Protein AF-A0A933EJY1-F1 (afdb_monomer_lite)

Secondary structure (DSSP, 8-state):
--HHHHHHHHHHHHT---TTS-SS-HHHHHHHHHHHHHHHHHHS-----------TT------TT-TT---------

Structure (mmCIF, N/CA/C/O backbone):
data_AF-A0A933EJY1-F1
#
_entry.id   AF-A0A933EJY1-F1
#
loop_
_atom_site.group_PDB
_atom_site.id
_atom_site.type_symbol
_atom_site.label_atom_id
_atom_site.label_alt_id
_atom_site.label_comp_id
_atom_site.label_asym_id
_atom_site.label_entity_id
_atom_site.label_seq_id
_atom_site.pdbx_PDB_ins_code
_atom_site.Cartn_x
_atom_site.Cartn_y
_atom_site.Cartn_z
_atom_site.occupancy
_atom_site.B_iso_or_equiv
_atom_site.auth_seq_id
_atom_site.auth_comp_id
_atom_site.auth_asym_id
_atom_site.auth_atom_id
_atom_site.pdbx_PDB_model_num
ATOM 1 N N . MET A 1 1 ? 9.538 3.442 4.516 1.00 86.19 1 MET A N 1
ATOM 2 C CA . MET A 1 1 ? 9.466 3.229 3.059 1.00 86.19 1 MET A CA 1
ATOM 3 C C . MET A 1 1 ? 8.269 4.000 2.555 1.00 86.19 1 MET A C 1
ATOM 5 O O . MET A 1 1 ? 7.196 3.799 3.107 1.00 86.19 1 MET A O 1
ATOM 9 N N . ASN A 1 2 ? 8.445 4.890 1.585 1.00 94.75 2 ASN A N 1
ATOM 10 C CA . ASN A 1 2 ? 7.337 5.570 0.907 1.00 94.75 2 ASN A CA 1
ATOM 11 C C . ASN A 1 2 ? 7.209 5.085 -0.554 1.00 94.75 2 ASN A C 1
ATOM 13 O O . ASN A 1 2 ? 8.027 4.291 -1.023 1.00 94.75 2 ASN A O 1
ATOM 17 N N . LEU A 1 3 ? 6.194 5.571 -1.275 1.00 95.88 3 LEU A N 1
ATOM 18 C CA . LEU A 1 3 ? 5.947 5.200 -2.674 1.00 95.88 3 LEU A CA 1
ATOM 19 C C . LEU A 1 3 ? 7.140 5.512 -3.594 1.00 95.88 3 LEU A C 1
ATOM 21 O O . LEU A 1 3 ? 7.492 4.702 -4.445 1.00 95.88 3 LEU A O 1
ATOM 25 N N . ASN A 1 4 ? 7.816 6.644 -3.387 1.00 97.00 4 ASN A N 1
ATOM 26 C CA . ASN A 1 4 ? 8.975 7.032 -4.191 1.00 97.00 4 ASN A CA 1
ATOM 27 C C . ASN A 1 4 ? 10.174 6.087 -3.976 1.00 97.00 4 ASN A C 1
ATOM 29 O O . ASN A 1 4 ? 10.850 5.705 -4.936 1.00 97.00 4 ASN A O 1
ATOM 33 N N . ASP A 1 5 ? 10.408 5.654 -2.732 1.00 97.88 5 ASP A N 1
ATOM 34 C CA . ASP A 1 5 ? 11.433 4.658 -2.406 1.00 97.88 5 ASP A CA 1
ATOM 35 C C . ASP A 1 5 ? 11.133 3.322 -3.101 1.00 97.88 5 ASP A C 1
ATOM 37 O O . ASP A 1 5 ? 12.035 2.683 -3.648 1.00 97.88 5 ASP A O 1
ATOM 41 N N . MET A 1 6 ? 9.863 2.897 -3.096 1.00 97.69 6 MET A N 1
ATOM 42 C CA . MET A 1 6 ? 9.425 1.665 -3.759 1.00 97.69 6 MET A CA 1
ATOM 43 C C . MET A 1 6 ? 9.581 1.764 -5.274 1.00 97.69 6 MET A C 1
ATOM 45 O O . MET A 1 6 ? 10.168 0.868 -5.879 1.00 97.69 6 MET A O 1
ATOM 49 N N . ARG A 1 7 ? 9.151 2.876 -5.880 1.00 97.69 7 ARG A N 1
ATOM 50 C CA . ARG A 1 7 ? 9.304 3.120 -7.318 1.00 97.69 7 ARG A CA 1
ATOM 51 C C . ARG A 1 7 ? 10.766 3.071 -7.743 1.00 97.69 7 ARG A C 1
ATOM 53 O O . ARG A 1 7 ? 11.095 2.402 -8.715 1.00 97.69 7 ARG A O 1
ATOM 60 N N . THR A 1 8 ? 11.652 3.704 -6.976 1.00 97.75 8 THR A N 1
ATOM 61 C CA . THR A 1 8 ? 13.101 3.686 -7.234 1.00 97.75 8 THR A CA 1
ATOM 62 C C . THR A 1 8 ? 13.656 2.258 -7.245 1.00 97.75 8 THR A C 1
ATOM 64 O O . THR A 1 8 ? 14.452 1.909 -8.116 1.00 97.75 8 THR A O 1
ATOM 67 N N . ARG A 1 9 ? 13.217 1.401 -6.313 1.00 98.06 9 ARG A N 1
ATOM 68 C CA . ARG A 1 9 ? 13.624 -0.015 -6.276 1.00 98.06 9 ARG A CA 1
ATOM 69 C C . ARG A 1 9 ? 13.104 -0.790 -7.480 1.00 98.06 9 ARG A C 1
ATOM 71 O O . ARG A 1 9 ? 13.889 -1.465 -8.133 1.00 98.06 9 ARG A O 1
ATOM 78 N N . VAL A 1 10 ? 11.822 -0.633 -7.812 1.00 97.75 10 VAL A N 1
ATOM 79 C CA . VAL A 1 10 ? 11.219 -1.301 -8.974 1.00 97.75 10 VAL A CA 1
ATOM 80 C C . VAL A 1 10 ? 11.917 -0.879 -10.268 1.00 97.75 10 VAL A C 1
ATOM 82 O O . VAL A 1 10 ? 12.242 -1.732 -11.087 1.00 97.75 10 VAL A O 1
ATOM 85 N N . ARG A 1 11 ? 12.233 0.412 -10.436 1.00 98.19 11 ARG A N 1
ATOM 86 C CA . ARG A 1 11 ? 13.017 0.904 -11.581 1.00 98.19 11 ARG A CA 1
ATOM 87 C C . ARG A 1 11 ? 14.366 0.205 -11.688 1.00 98.19 11 ARG A C 1
ATOM 89 O O . ARG A 1 11 ? 14.711 -0.279 -12.761 1.00 98.19 11 ARG A O 1
ATOM 96 N N . LYS A 1 12 ? 15.094 0.091 -10.577 1.00 98.12 12 LYS A N 1
ATOM 97 C CA . LYS A 1 12 ? 16.375 -0.622 -10.528 1.00 98.12 12 LYS A CA 1
ATOM 98 C C . LYS A 1 12 ? 16.235 -2.100 -10.903 1.00 98.12 12 LYS A C 1
ATOM 100 O O . LYS A 1 12 ? 17.019 -2.604 -11.705 1.00 98.12 12 LYS A O 1
ATOM 105 N N . ASP A 1 13 ? 15.218 -2.781 -10.382 1.00 98.06 13 ASP A N 1
ATOM 106 C CA . ASP A 1 13 ? 14.968 -4.197 -10.677 1.00 98.06 13 ASP A CA 1
ATOM 107 C C . ASP A 1 13 ? 14.600 -4.420 -12.155 1.00 98.06 13 ASP A C 1
ATOM 109 O O . ASP A 1 13 ? 15.034 -5.394 -12.775 1.00 98.06 13 ASP A O 1
ATOM 113 N N . LEU A 1 14 ? 13.865 -3.476 -12.751 1.00 97.88 14 LEU A N 1
ATOM 114 C CA . LEU A 1 14 ? 13.511 -3.463 -14.173 1.00 97.88 14 LEU A CA 1
ATOM 115 C C . LEU A 1 14 ? 14.628 -2.931 -15.085 1.00 97.88 14 LEU A C 1
ATOM 117 O O . LEU A 1 14 ? 14.491 -3.010 -16.308 1.00 97.88 14 LEU A O 1
ATOM 121 N N . ARG A 1 15 ? 15.726 -2.411 -14.517 1.00 97.88 15 ARG A N 1
ATOM 122 C CA . ARG A 1 15 ? 16.796 -1.687 -15.231 1.00 97.88 15 ARG A CA 1
ATOM 123 C C . ARG A 1 15 ? 16.272 -0.471 -16.017 1.00 97.88 15 ARG A C 1
ATOM 125 O O . ARG A 1 15 ? 16.792 -0.151 -17.082 1.00 97.88 15 ARG A O 1
ATOM 132 N N . ASP A 1 16 ? 15.243 0.192 -15.491 1.00 97.69 16 ASP A N 1
ATOM 133 C CA . ASP A 1 16 ? 14.572 1.366 -16.065 1.00 97.69 16 ASP A CA 1
ATOM 134 C C . ASP A 1 16 ? 14.944 2.649 -15.295 1.00 97.69 16 ASP A C 1
ATOM 136 O O . ASP A 1 16 ? 14.097 3.307 -14.685 1.00 97.69 16 ASP A O 1
ATOM 140 N N . GLU A 1 17 ? 16.246 2.949 -15.244 1.00 96.88 17 GLU A N 1
ATOM 141 C CA . GLU A 1 17 ? 16.833 4.003 -14.397 1.00 96.88 17 GLU A CA 1
ATOM 142 C C . GLU A 1 17 ? 17.138 5.316 -15.150 1.00 96.88 17 GLU A C 1
ATOM 144 O O . GLU A 1 17 ? 17.366 6.342 -14.507 1.00 96.88 17 GLU A O 1
ATOM 149 N N . ASP A 1 18 ? 17.107 5.321 -16.488 1.00 97.12 18 ASP A N 1
ATOM 150 C CA . ASP A 1 18 ? 17.348 6.521 -17.304 1.00 97.12 18 ASP A CA 1
ATOM 151 C C . ASP A 1 18 ? 16.131 7.453 -17.299 1.00 97.12 18 ASP A C 1
ATOM 153 O O . ASP A 1 18 ? 15.142 7.225 -17.996 1.00 97.12 18 ASP A O 1
ATOM 157 N N . SER A 1 19 ? 16.227 8.548 -16.545 1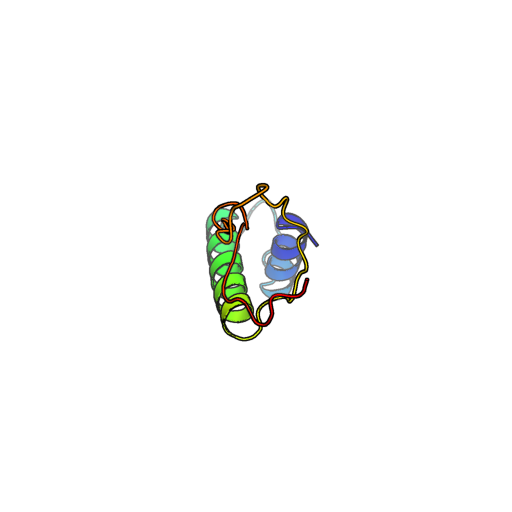.00 94.38 19 SER A N 1
ATOM 158 C CA . SER A 1 19 ? 15.145 9.524 -16.405 1.00 94.38 19 SER A CA 1
ATOM 159 C C . SER A 1 19 ? 14.804 10.302 -17.671 1.00 94.38 19 SER A C 1
ATOM 161 O O . SER A 1 19 ? 13.735 10.908 -17.735 1.00 94.38 19 SER A O 1
ATOM 163 N N . SER A 1 20 ? 15.670 10.277 -18.685 1.00 96.25 20 SER A N 1
ATOM 164 C CA . SER A 1 20 ? 15.393 10.887 -19.986 1.00 96.25 20 SER A CA 1
ATOM 165 C C . SER A 1 20 ? 14.636 9.955 -20.937 1.00 96.25 20 SER A C 1
ATOM 167 O O . SER A 1 20 ? 14.077 10.421 -21.931 1.00 96.25 20 SER A O 1
ATOM 169 N N . ALA A 1 21 ? 14.593 8.656 -20.628 1.00 95.88 21 ALA A N 1
ATOM 170 C CA . ALA A 1 21 ? 14.078 7.621 -21.516 1.00 95.88 21 ALA A CA 1
ATOM 171 C C . ALA A 1 21 ? 13.420 6.460 -20.751 1.00 95.88 21 ALA A C 1
ATOM 173 O O . ALA A 1 21 ? 13.597 5.296 -21.116 1.00 95.88 21 ALA A O 1
ATOM 174 N N . TYR A 1 22 ? 12.643 6.767 -19.705 1.00 97.44 22 TYR A N 1
ATOM 175 C CA . TYR A 1 22 ? 11.915 5.739 -18.967 1.00 97.44 22 TYR A CA 1
ATOM 176 C C . TYR A 1 22 ? 11.004 4.935 -19.892 1.00 97.44 22 TYR A C 1
ATOM 178 O O . TYR A 1 22 ? 10.174 5.483 -20.622 1.00 97.44 22 TYR A O 1
ATOM 186 N N . ARG A 1 23 ? 11.135 3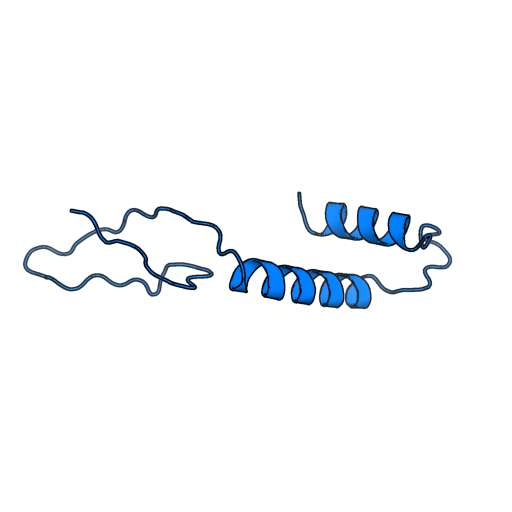.612 -19.824 1.00 97.75 23 ARG A N 1
ATOM 187 C CA . ARG A 1 23 ? 10.278 2.677 -20.548 1.00 97.75 23 ARG A CA 1
ATOM 188 C C . ARG A 1 23 ? 8.888 2.596 -19.916 1.00 97.75 23 ARG A C 1
ATOM 190 O O . ARG A 1 23 ? 7.931 2.342 -20.641 1.00 97.75 23 ARG A O 1
ATOM 197 N N . TRP A 1 24 ? 8.792 2.760 -18.595 1.00 97.62 24 TRP A N 1
ATOM 198 C CA . TRP A 1 24 ? 7.543 2.693 -17.836 1.00 97.62 24 TRP A CA 1
ATOM 199 C C . TRP A 1 24 ? 7.310 4.031 -17.141 1.00 97.62 24 TRP A C 1
ATOM 201 O O . TRP A 1 24 ? 8.200 4.581 -16.479 1.00 97.62 24 TRP A O 1
ATOM 211 N N . THR A 1 25 ? 6.100 4.560 -17.273 1.00 97.50 25 THR A N 1
ATOM 212 C CA . THR A 1 25 ? 5.703 5.791 -16.588 1.00 97.50 25 THR A CA 1
ATOM 213 C C . THR A 1 25 ? 5.573 5.560 -15.084 1.00 97.50 25 THR A C 1
ATOM 215 O O . THR A 1 25 ? 5.316 4.446 -14.622 1.00 97.50 25 THR A O 1
ATOM 218 N N . ASP A 1 26 ? 5.700 6.630 -14.299 1.00 97.62 26 ASP A N 1
ATOM 219 C CA . ASP A 1 26 ? 5.484 6.560 -12.849 1.00 97.62 26 ASP A CA 1
ATOM 220 C C . ASP A 1 26 ? 4.083 6.033 -12.507 1.00 97.62 26 ASP A C 1
ATOM 222 O O . ASP A 1 26 ? 3.951 5.208 -11.611 1.00 97.62 26 ASP A O 1
ATOM 226 N N . ALA A 1 27 ? 3.055 6.424 -13.268 1.00 98.00 27 ALA A N 1
ATOM 227 C CA . ALA A 1 27 ? 1.681 5.972 -13.049 1.00 98.00 27 ALA A CA 1
ATOM 228 C C . ALA A 1 27 ? 1.498 4.461 -13.280 1.00 98.00 27 ALA A C 1
ATOM 230 O O . ALA A 1 27 ? 0.734 3.810 -12.567 1.00 98.00 27 ALA A O 1
ATOM 231 N N . GLU A 1 28 ? 2.196 3.884 -14.262 1.00 98.06 28 GLU A N 1
ATOM 232 C CA . GLU A 1 28 ? 2.169 2.437 -14.489 1.00 98.06 28 GLU A CA 1
ATOM 233 C C . GLU A 1 28 ? 2.825 1.691 -13.329 1.00 98.06 28 GLU A C 1
ATOM 235 O O . GLU A 1 28 ? 2.250 0.726 -12.822 1.00 98.06 28 GLU A O 1
ATOM 240 N N . LEU A 1 29 ? 3.995 2.156 -12.882 1.00 98.31 29 LEU A N 1
ATOM 241 C CA . LEU A 1 29 ? 4.690 1.557 -11.745 1.00 98.31 29 LEU A CA 1
ATOM 242 C C . LEU A 1 29 ? 3.877 1.682 -10.456 1.00 98.31 29 LEU A C 1
ATOM 244 O O . LEU A 1 29 ? 3.747 0.693 -9.740 1.00 98.31 29 LEU A O 1
ATOM 248 N N . ASP A 1 30 ? 3.279 2.843 -10.197 1.00 98.25 30 ASP A N 1
ATOM 249 C CA . ASP A 1 30 ? 2.438 3.078 -9.022 1.00 98.25 30 ASP A CA 1
ATOM 250 C C . ASP A 1 30 ? 1.242 2.121 -9.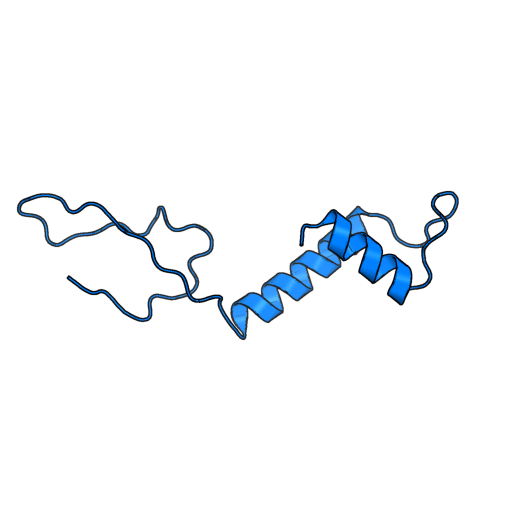001 1.00 98.25 30 ASP A C 1
ATOM 252 O O . ASP A 1 30 ? 1.023 1.439 -8.005 1.00 98.25 30 ASP A O 1
ATOM 256 N N . ARG A 1 31 ? 0.541 1.949 -10.132 1.00 98.12 31 ARG A N 1
ATOM 257 C CA . ARG A 1 31 ? -0.566 0.984 -10.238 1.00 98.12 31 ARG A CA 1
ATOM 258 C C . ARG A 1 31 ? -0.120 -0.449 -9.935 1.00 98.12 31 ARG A C 1
ATOM 260 O O . ARG A 1 31 ? -0.845 -1.200 -9.286 1.00 98.12 31 ARG A O 1
ATOM 267 N N . HIS A 1 32 ? 1.047 -0.858 -10.429 1.00 97.69 32 HIS A N 1
ATOM 268 C CA . HIS A 1 32 ? 1.582 -2.194 -10.159 1.00 97.69 32 HIS A CA 1
ATOM 269 C C . HIS A 1 32 ? 1.995 -2.372 -8.694 1.00 97.69 32 HIS A C 1
ATOM 271 O O . HIS A 1 32 ? 1.744 -3.432 -8.119 1.00 97.69 32 HIS A O 1
ATOM 277 N N . ILE A 1 33 ? 2.588 -1.340 -8.094 1.00 97.62 33 ILE A N 1
ATOM 278 C CA . ILE A 1 33 ? 2.937 -1.313 -6.673 1.00 97.62 33 ILE A CA 1
ATOM 279 C C . ILE A 1 33 ? 1.671 -1.410 -5.814 1.00 97.62 33 ILE A C 1
ATOM 281 O O . ILE A 1 33 ? 1.637 -2.232 -4.902 1.00 97.62 33 ILE A O 1
ATOM 285 N N . ASP A 1 34 ? 0.626 -0.646 -6.133 1.00 96.00 34 ASP A N 1
ATOM 286 C CA . ASP A 1 34 ? -0.642 -0.652 -5.398 1.00 96.00 34 ASP A CA 1
ATOM 287 C C . ASP A 1 34 ? -1.333 -2.017 -5.457 1.00 96.00 34 ASP A C 1
ATOM 289 O O . ASP A 1 34 ? -1.780 -2.527 -4.430 1.00 96.00 34 ASP A O 1
ATOM 293 N N . HIS A 1 35 ? -1.364 -2.656 -6.632 1.00 96.56 35 HIS A N 1
ATOM 294 C CA . HIS A 1 35 ? -1.897 -4.014 -6.772 1.00 96.56 35 HIS A CA 1
ATOM 295 C C . HIS A 1 35 ? -1.126 -5.017 -5.901 1.00 96.56 35 HIS A C 1
ATOM 297 O O . HIS A 1 35 ? -1.730 -5.773 -5.145 1.00 96.56 35 HIS A O 1
ATOM 303 N N . ALA A 1 36 ? 0.210 -4.999 -5.960 1.00 96.06 36 ALA A N 1
ATOM 304 C CA . ALA A 1 36 ? 1.030 -5.897 -5.151 1.00 96.06 36 ALA A CA 1
ATOM 305 C C . ALA A 1 36 ? 0.856 -5.636 -3.644 1.00 96.06 36 ALA A C 1
ATOM 307 O O . ALA A 1 36 ? 0.810 -6.573 -2.846 1.00 96.06 36 ALA A O 1
ATOM 308 N N . LEU A 1 37 ? 0.731 -4.367 -3.245 1.00 92.69 37 LEU A N 1
ATOM 309 C CA . LEU A 1 37 ? 0.469 -3.985 -1.862 1.00 92.69 37 LEU A CA 1
ATOM 310 C C . LEU A 1 37 ? -0.898 -4.493 -1.392 1.00 92.69 37 LEU A C 1
ATOM 312 O O . LEU A 1 37 ? -1.002 -4.980 -0.265 1.00 92.69 37 LEU A O 1
ATOM 316 N N . GLN A 1 38 ? -1.926 -4.408 -2.236 1.00 90.88 38 GLN A N 1
ATOM 317 C CA . GLN A 1 38 ? -3.254 -4.933 -1.939 1.00 90.88 38 GLN A CA 1
ATOM 318 C C . GLN A 1 38 ? -3.219 -6.452 -1.739 1.00 90.88 38 GLN A C 1
ATOM 320 O O . GLN A 1 38 ? -3.734 -6.937 -0.732 1.00 90.88 38 GLN A O 1
ATOM 325 N N . ASP A 1 39 ? -2.561 -7.189 -2.636 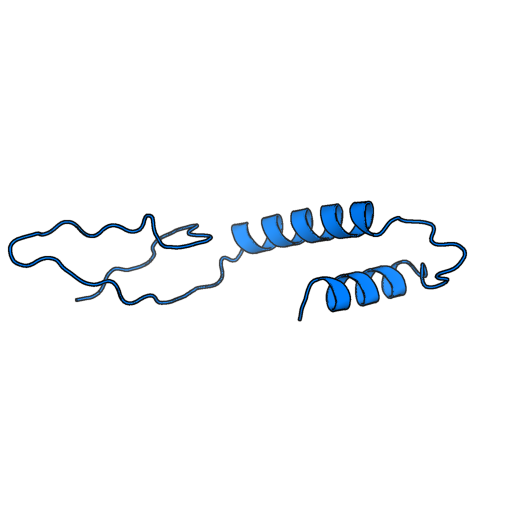1.00 94.06 39 ASP A N 1
ATOM 326 C CA . ASP A 1 39 ? -2.440 -8.649 -2.544 1.00 94.06 39 ASP A CA 1
ATOM 327 C C . ASP A 1 39 ? -1.752 -9.080 -1.239 1.00 94.06 39 ASP A C 1
ATOM 329 O O . ASP A 1 39 ? -2.245 -9.955 -0.523 1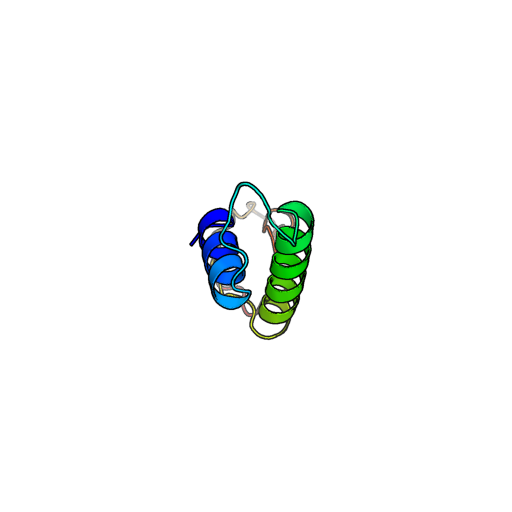.00 94.06 39 ASP A O 1
ATOM 333 N N . VAL A 1 40 ? -0.641 -8.425 -0.882 1.00 92.69 40 VAL A N 1
ATOM 334 C CA . VAL A 1 40 ? 0.074 -8.697 0.376 1.00 92.69 40 VAL A CA 1
ATOM 335 C C . VAL A 1 40 ? -0.788 -8.342 1.585 1.00 92.69 40 VAL A C 1
ATOM 337 O O . VAL A 1 40 ? -0.849 -9.117 2.534 1.00 92.69 40 VAL A O 1
ATOM 340 N N . SER A 1 41 ? -1.479 -7.202 1.547 1.00 89.00 41 SER A N 1
ATOM 341 C CA . SER A 1 41 ? -2.308 -6.732 2.663 1.00 89.00 41 SER A CA 1
ATOM 342 C C . SER A 1 41 ? -3.515 -7.636 2.919 1.00 89.00 41 SER A C 1
ATOM 344 O O . SER A 1 41 ? -3.948 -7.760 4.060 1.00 89.00 41 SER A O 1
ATOM 346 N N . LEU A 1 42 ? -4.051 -8.282 1.880 1.00 88.44 42 LEU A N 1
ATOM 347 C CA . LEU A 1 42 ? -5.125 -9.270 2.011 1.00 88.44 42 LEU A CA 1
ATOM 348 C C . LEU A 1 42 ? -4.615 -10.629 2.506 1.00 88.44 42 LEU A C 1
ATOM 350 O O . LEU A 1 42 ? -5.321 -11.307 3.249 1.00 88.44 42 LEU A O 1
ATOM 354 N N . ALA A 1 43 ? -3.408 -11.035 2.105 1.00 93.88 43 ALA A N 1
ATOM 355 C CA . ALA A 1 43 ? -2.821 -12.314 2.506 1.00 93.88 43 ALA A CA 1
ATOM 356 C C . ALA A 1 43 ? -2.225 -12.290 3.924 1.00 93.88 43 ALA A C 1
ATOM 358 O O . ALA A 1 43 ? -2.266 -13.296 4.631 1.00 93.88 43 ALA A O 1
ATOM 359 N N . ALA A 1 44 ? -1.658 -11.155 4.329 1.00 92.38 44 ALA A N 1
ATOM 360 C CA . ALA A 1 44 ? -1.039 -10.944 5.630 1.00 92.38 44 ALA A CA 1
ATOM 361 C C . ALA A 1 44 ? -1.340 -9.516 6.124 1.00 92.38 44 ALA A C 1
ATOM 363 O O . ALA A 1 44 ? -0.474 -8.637 6.032 1.00 92.38 44 ALA A O 1
ATOM 364 N N . PRO A 1 45 ? -2.565 -9.266 6.629 1.00 91.25 45 PRO A N 1
ATOM 365 C CA . PRO A 1 45 ? -2.937 -7.966 7.168 1.00 91.25 45 PRO A CA 1
ATOM 366 C C . PRO A 1 45 ? -1.975 -7.532 8.272 1.00 91.25 45 PRO A C 1
ATOM 368 O O . PRO A 1 45 ? -1.581 -8.326 9.129 1.00 91.25 45 PRO A O 1
ATOM 371 N N . LEU A 1 46 ? -1.607 -6.253 8.267 1.00 89.88 46 LEU A N 1
ATOM 372 C CA . LEU A 1 46 ? -0.808 -5.691 9.345 1.00 89.88 46 LEU A CA 1
ATOM 373 C C . LEU A 1 46 ? -1.684 -5.535 10.590 1.00 89.88 46 LEU A C 1
ATOM 375 O O . LEU A 1 46 ? -2.597 -4.709 10.608 1.00 89.88 46 LEU A O 1
ATOM 379 N N . GLU A 1 47 ? -1.380 -6.296 11.637 1.00 92.25 47 GLU A N 1
ATOM 380 C CA . GLU A 1 47 ? -2.057 -6.144 12.921 1.00 92.25 47 GLU A CA 1
ATOM 381 C C . GLU A 1 47 ? -1.745 -4.768 13.529 1.00 92.25 47 GLU A C 1
ATOM 383 O O . GLU A 1 47 ? -0.587 -4.351 13.637 1.00 92.25 47 GLU A O 1
ATOM 388 N N . ALA A 1 48 ? -2.796 -4.057 13.933 1.00 92.62 48 ALA A N 1
ATOM 389 C CA . ALA A 1 48 ? -2.706 -2.740 14.543 1.00 92.62 48 ALA A CA 1
ATOM 390 C C . ALA A 1 48 ? -3.694 -2.617 15.706 1.00 92.62 48 ALA A C 1
ATOM 392 O O . ALA A 1 48 ? -4.733 -3.276 15.738 1.00 92.62 48 ALA A O 1
ATOM 393 N N . LYS A 1 49 ? -3.378 -1.732 16.656 1.00 94.00 49 LYS A N 1
ATOM 394 C CA . LYS A 1 49 ? -4.244 -1.413 17.796 1.00 94.00 49 LYS A CA 1
ATOM 395 C C . LYS A 1 49 ? -4.726 0.027 17.698 1.00 94.00 49 LYS A C 1
ATOM 397 O O . LYS A 1 49 ? -3.944 0.924 17.388 1.00 94.00 49 LYS A O 1
ATOM 402 N N . ALA A 1 50 ? -5.999 0.244 18.006 1.00 94.06 50 ALA A N 1
ATOM 403 C CA . ALA A 1 50 ? -6.602 1.565 18.093 1.00 94.06 50 ALA A CA 1
ATOM 404 C C . ALA A 1 50 ? -7.402 1.681 19.392 1.00 94.06 50 ALA A C 1
ATOM 406 O O . ALA A 1 50 ? -8.153 0.775 19.749 1.00 94.06 50 ALA A O 1
ATOM 407 N N . THR A 1 51 ? -7.255 2.809 20.083 1.00 93.75 51 THR A N 1
ATOM 408 C CA . THR A 1 51 ? -8.076 3.137 21.251 1.00 93.75 51 THR A CA 1
ATOM 409 C C . THR A 1 51 ? -9.281 3.942 20.790 1.00 93.75 51 THR A C 1
ATOM 411 O O . THR A 1 51 ? -9.123 4.996 20.174 1.00 93.75 51 THR A O 1
ATOM 414 N N . LEU A 1 52 ? -10.482 3.459 21.101 1.00 92.19 52 LEU A N 1
ATOM 415 C CA . LEU A 1 52 ? -11.741 4.121 20.770 1.00 92.19 52 LEU A CA 1
ATOM 416 C C . LEU A 1 52 ? -12.435 4.597 22.051 1.00 92.19 52 LEU A C 1
ATOM 418 O O . LEU A 1 52 ? -12.443 3.897 23.063 1.00 92.19 52 LEU A O 1
ATOM 422 N N . THR A 1 53 ? -13.030 5.788 22.008 1.00 92.56 53 THR A N 1
ATOM 423 C CA . THR A 1 53 ? -13.763 6.356 23.148 1.00 92.56 53 THR A CA 1
ATOM 424 C C . THR A 1 53 ? -15.165 5.757 23.234 1.00 92.56 53 THR A C 1
ATOM 426 O O . THR A 1 53 ? -15.914 5.778 22.257 1.00 92.56 53 THR A O 1
ATOM 429 N N . THR A 1 54 ? -15.545 5.260 24.412 1.00 92.31 54 THR A N 1
ATOM 430 C CA . THR A 1 54 ? -16.886 4.720 24.670 1.00 92.31 54 THR A CA 1
ATOM 431 C C . THR A 1 54 ? -17.887 5.821 25.026 1.00 92.31 54 THR A C 1
ATOM 433 O O . THR A 1 54 ? -17.524 6.917 25.454 1.00 92.31 54 THR A O 1
ATOM 436 N N . THR A 1 55 ? -19.179 5.524 24.859 1.00 93.31 55 THR A N 1
ATOM 437 C CA . THR A 1 55 ? -20.275 6.404 25.294 1.00 93.31 55 THR A CA 1
ATOM 438 C C . THR A 1 55 ? -20.926 5.832 26.551 1.00 93.31 55 THR A C 1
ATOM 440 O O . THR A 1 55 ? -21.316 4.666 26.572 1.00 93.31 55 THR A O 1
ATOM 443 N N . ALA A 1 56 ? -21.062 6.645 27.604 1.00 95.12 56 ALA A N 1
ATOM 444 C CA . ALA A 1 56 ? -21.660 6.211 28.866 1.00 95.12 56 ALA A CA 1
ATOM 445 C C . ALA A 1 56 ? -23.098 5.704 28.664 1.00 95.12 56 ALA A C 1
ATOM 447 O O . ALA A 1 56 ? -23.909 6.348 28.003 1.00 95.12 56 ALA A O 1
ATOM 448 N N . GLY A 1 57 ? -23.408 4.538 29.237 1.00 95.50 57 GLY A N 1
ATOM 449 C CA . GLY A 1 57 ? -24.711 3.887 29.073 1.00 95.50 57 GLY A CA 1
ATOM 450 C C . GLY A 1 57 ? -24.929 3.210 27.713 1.00 95.50 57 GLY A C 1
ATOM 451 O O . GLY A 1 57 ? -25.987 2.621 27.512 1.00 95.50 57 GLY A O 1
ATOM 452 N N . SER A 1 58 ? -23.948 3.249 26.804 1.00 94.00 58 SER A N 1
ATOM 453 C CA . SER A 1 58 ? -23.987 2.552 25.516 1.00 94.00 58 SER A CA 1
ATOM 454 C C . SER A 1 58 ? -23.140 1.279 25.541 1.00 94.00 58 SER A C 1
ATOM 456 O O . SER A 1 58 ? -22.151 1.182 26.269 1.00 94.00 58 SER A O 1
ATOM 458 N N . ARG A 1 59 ? -23.523 0.308 24.711 1.00 90.88 59 ARG A N 1
ATOM 459 C CA . ARG A 1 59 ? -22.718 -0.878 24.377 1.00 90.88 59 ARG A CA 1
ATOM 460 C C . ARG A 1 59 ? -22.235 -0.877 22.925 1.00 90.88 59 ARG A C 1
ATOM 462 O O . ARG A 1 59 ? -21.532 -1.800 22.530 1.00 90.88 59 ARG A O 1
ATOM 469 N N . ASP A 1 60 ? -22.582 0.158 22.165 1.00 93.06 60 ASP A N 1
ATOM 470 C CA . ASP A 1 60 ? -22.199 0.299 20.765 1.00 93.06 60 ASP A CA 1
ATOM 471 C C . ASP A 1 60 ? -20.893 1.091 20.643 1.00 93.06 60 ASP A C 1
ATOM 473 O O . ASP A 1 60 ? -20.717 2.132 21.286 1.00 93.06 60 ASP A O 1
ATOM 477 N N . LEU A 1 61 ? -19.992 0.614 19.781 1.00 92.25 61 LEU A N 1
ATOM 478 C CA . LEU A 1 61 ? -18.715 1.251 19.471 1.00 92.25 61 LEU A CA 1
ATOM 479 C C . LEU A 1 61 ? -18.510 1.267 17.953 1.00 92.25 61 LEU A C 1
ATOM 481 O O . LEU A 1 61 ? -18.520 0.223 17.305 1.00 92.25 61 LEU A O 1
ATOM 485 N N . SER A 1 62 ? -18.343 2.458 17.375 1.00 92.56 62 SER A N 1
ATOM 486 C CA . SER A 1 62 ? -18.154 2.597 15.928 1.00 92.56 62 SER A CA 1
ATOM 487 C C . SER A 1 62 ? -16.707 2.324 15.527 1.00 92.56 62 SER A C 1
ATOM 489 O O . SER A 1 62 ? -15.785 2.931 16.067 1.00 92.56 62 SER A O 1
ATOM 491 N N . VAL A 1 63 ? -16.527 1.470 14.519 1.00 93.94 63 VAL A N 1
ATOM 492 C CA . VAL A 1 63 ? -15.226 1.178 13.889 1.00 93.94 63 VAL A CA 1
ATOM 493 C C . VAL A 1 63 ? -15.056 1.864 12.532 1.00 93.94 63 VAL A C 1
ATOM 495 O O . VAL A 1 63 ? -14.025 1.711 11.889 1.00 93.94 63 VAL A O 1
ATOM 498 N N . ALA A 1 64 ? -16.039 2.661 12.096 1.00 93.31 64 ALA A N 1
ATOM 499 C CA . ALA A 1 64 ? -16.031 3.306 10.779 1.00 93.31 64 ALA A CA 1
ATOM 500 C C . ALA A 1 64 ? -14.867 4.298 10.581 1.00 93.31 64 ALA A C 1
ATOM 502 O O . ALA A 1 64 ? -14.537 4.641 9.451 1.00 93.31 64 ALA A O 1
ATOM 503 N N . GLY A 1 65 ? -14.247 4.762 11.672 1.00 91.56 65 GLY A N 1
ATOM 504 C CA . GLY A 1 65 ? -13.059 5.617 11.630 1.00 91.56 65 GLY A CA 1
ATOM 505 C C . GLY A 1 65 ? -11.736 4.867 11.429 1.00 91.56 65 GLY A C 1
ATOM 506 O O . GLY A 1 65 ? -10.706 5.518 11.271 1.00 91.56 65 GLY A O 1
ATOM 507 N N . LEU A 1 66 ? -11.731 3.528 11.454 1.00 93.56 66 LEU A N 1
ATOM 508 C CA . LEU A 1 66 ? -10.522 2.731 11.247 1.00 93.56 66 LEU A CA 1
ATOM 509 C C . LEU A 1 66 ? -10.202 2.644 9.749 1.00 93.56 66 LEU A C 1
ATOM 511 O O . LEU A 1 66 ? -10.878 1.952 8.987 1.00 93.56 66 LEU A O 1
ATOM 515 N N . ALA A 1 67 ? -9.162 3.358 9.319 1.00 90.50 67 ALA A N 1
ATOM 516 C CA . ALA A 1 67 ? -8.695 3.320 7.937 1.00 90.50 67 ALA A CA 1
ATOM 517 C C . ALA A 1 67 ? -8.054 1.963 7.608 1.00 90.50 67 ALA A C 1
ATOM 519 O O . ALA A 1 67 ? -7.251 1.451 8.384 1.00 90.50 67 ALA A O 1
ATOM 520 N N . GLY A 1 68 ? -8.385 1.400 6.442 1.00 86.81 68 GLY A N 1
ATOM 521 C CA . GLY A 1 68 ? -7.800 0.136 5.982 1.00 86.81 68 GLY A CA 1
ATOM 522 C C . GLY A 1 68 ? -8.190 -1.085 6.822 1.00 86.81 68 GLY A C 1
ATOM 523 O O . GLY A 1 68 ? -7.460 -2.071 6.818 1.00 86.81 68 GLY A O 1
ATOM 524 N N . LEU A 1 69 ? -9.310 -1.028 7.554 1.00 90.75 69 LEU A N 1
ATOM 525 C CA . LEU A 1 69 ? -9.799 -2.154 8.349 1.00 90.75 69 LEU A CA 1
ATOM 526 C C . LEU A 1 69 ? -10.143 -3.351 7.447 1.00 90.75 69 LEU A C 1
ATOM 528 O O . LEU A 1 69 ? -11.087 -3.283 6.661 1.00 90.75 69 LEU A O 1
ATOM 532 N N . VAL A 1 70 ? -9.393 -4.448 7.594 1.00 88.88 70 VAL A N 1
ATOM 533 C CA . VAL A 1 70 ? -9.639 -5.724 6.896 1.00 88.88 70 VAL A CA 1
ATOM 534 C C . VAL A 1 70 ? -10.466 -6.672 7.767 1.00 88.88 70 VAL A C 1
ATOM 536 O O . VAL A 1 70 ? -11.473 -7.211 7.314 1.00 88.88 70 VAL A O 1
ATOM 539 N N . ALA A 1 71 ? -10.058 -6.854 9.024 1.00 90.31 71 ALA A N 1
ATOM 540 C CA . ALA A 1 71 ? -10.713 -7.725 9.995 1.00 90.31 71 ALA A CA 1
ATOM 541 C C . ALA A 1 71 ? -10.483 -7.216 11.428 1.00 90.31 71 ALA A C 1
ATOM 543 O O . ALA A 1 71 ? -9.577 -6.418 11.676 1.00 90.31 71 ALA A O 1
ATOM 544 N N . LEU A 1 72 ? -11.313 -7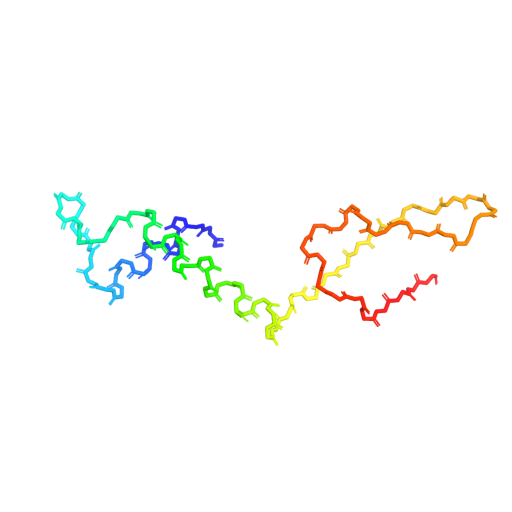.683 12.365 1.00 92.00 72 LEU A N 1
ATOM 545 C CA . LEU A 1 72 ? -11.144 -7.477 13.804 1.00 92.00 72 LEU A CA 1
ATOM 546 C C . LEU A 1 72 ? -10.878 -8.832 14.457 1.00 92.00 72 LEU A C 1
ATOM 548 O O . LEU A 1 72 ? -11.760 -9.686 14.464 1.00 92.00 72 LEU A O 1
ATOM 552 N N . GLU A 1 73 ? -9.682 -9.005 15.013 1.00 92.25 73 GLU A N 1
ATOM 553 C CA . GLU A 1 73 ? -9.286 -10.252 15.684 1.00 92.25 73 GLU A CA 1
ATOM 554 C C . GLU A 1 73 ? -9.774 -10.305 17.138 1.00 92.25 73 GLU A C 1
ATOM 556 O O . GLU A 1 73 ? -10.198 -11.350 17.627 1.00 92.25 73 GLU A O 1
ATOM 561 N N . ALA A 1 74 ? -9.744 -9.168 17.840 1.00 92.88 74 ALA A N 1
ATOM 562 C CA . ALA A 1 74 ? -10.137 -9.088 19.241 1.00 92.88 74 ALA A CA 1
ATOM 563 C C . ALA A 1 74 ? -10.677 -7.703 19.617 1.00 92.88 74 ALA A C 1
ATOM 565 O O . ALA A 1 74 ? -10.287 -6.680 19.051 1.00 92.88 74 ALA A O 1
ATOM 566 N N . VAL A 1 75 ? -11.558 -7.687 20.619 1.00 90.94 75 VAL A N 1
ATOM 567 C CA . VAL A 1 75 ? -12.012 -6.482 21.319 1.00 90.94 75 VAL A CA 1
ATOM 568 C C . VAL A 1 75 ? -11.808 -6.722 22.812 1.00 90.94 75 VAL A C 1
ATOM 570 O O . VAL A 1 75 ? -12.354 -7.675 23.365 1.00 90.94 75 VAL A O 1
ATOM 573 N N . GLU A 1 76 ? -11.011 -5.869 23.451 1.00 86.88 76 GLU A N 1
ATOM 574 C CA . GLU A 1 76 ? -10.624 -5.966 24.864 1.00 86.88 76 GLU A CA 1
ATOM 575 C C . GLU A 1 76 ? -11.145 -4.733 25.627 1.00 86.88 76 GLU A C 1
ATOM 577 O O . GLU A 1 76 ? -11.246 -3.650 25.042 1.00 86.88 76 GLU A O 1
ATOM 582 N N . TYR A 1 77 ? -11.506 -4.897 26.907 1.00 78.81 77 TYR A N 1
ATOM 583 C CA . TYR A 1 77 ? -12.076 -3.851 27.771 1.00 78.81 77 TYR A CA 1
ATOM 584 C C . TYR A 1 77 ? -11.371 -3.762 29.126 1.00 78.81 77 TYR A C 1
ATOM 586 O O . TYR A 1 77 ? -10.904 -4.811 29.626 1.00 78.81 77 TYR A O 1
#

Radius of gyration: 19.42 Å; chains: 1; bounding box: 42×23×51 Å

Foldseek 3Di:
DDLVVVLCVVCVVVVQNPPVDGPDDSVRSSVVVVVVVVVCCQVPPDDDDDDFDDDPPDPDTDPVPPPPDPDDPDDDD

pLDDT: mean 94.16, std 3.64, range [78.81, 98.31]

Sequence (77 aa):
MNLNDMRTRVRKDLRDEDSSAYRWTDAELDRHIDHALQDVSLAAPLEAKATLTTTAGSRDLSVAGLAGLVALEAVEY